Protein AF-A0A535CSB5-F1 (afdb_monomer)

Sequence (95 aa):
MAKTIDLELTRAEVEVLELEARLRVVPMNDTQLADALKTALLAKKERLAKLRTLHAASNRPKDPADAKKLTPPHAGRRAPLKRSVPQRSKAKSGK

pLDDT: mean 78.06, std 15.16, range [46.69, 94.69]

Solvent-accessible surface area (backbone atoms only — not comparable to full-atom values): 6149 Å² total; per-residue (Å²): 110,70,73,58,51,54,53,51,44,54,51,43,53,50,56,45,52,52,47,54,53,46,60,74,70,53,60,87,85,45,57,68,60,49,51,53,48,51,52,51,42,51,56,46,50,53,50,43,52,54,44,50,52,52,50,52,61,72,68,52,80,86,66,87,86,64,85,84,73,80,74,61,96,83,77,74,78,81,74,79,79,81,76,80,71,82,78,78,78,78,78,82,83,83,127

Secondary structure (DSSP, 8-state):
-HHHHHHHHHHHHHHHHHHHHHHHHS-TT-HHHHHHHHHHHHHHHHHHHHHHHHHHHHT--S-TT-TTS---TTSS-PPP--------PPP----

Mean predicted aligned error: 16.05 Å

Radius of gyration: 29.34 Å; Cα contacts (8 Å, |Δi|>4): 28; chains: 1; bounding box: 63×21×93 Å

Nearest PDB structures (foldseek):
  5n6x-assembly1_A  TM=9.540E-01  e=5.854E-01  Legionella pneumophila
  6zbh-assembly1_A  TM=5.087E-01  e=8.589E+00  Plasmodium falciparum
  8jiv-assembly1_Ch  TM=2.845E-01  e=7.581E+00  Triticum aestivum

Foldseek 3Di:
DLVVLVVVLVVLVVVLVVLVVCLVVDDPVCVVVNVVSVVVNVVSVVVSVVSVVVNCVVPDPDDPPPPPDPPPPPNDDDDPPPPPPPDDDDDDPDD

Structure (mmCIF, N/CA/C/O backbone):
data_AF-A0A535CSB5-F1
#
_entry.id   AF-A0A535CSB5-F1
#
loop_
_atom_site.group_PDB
_atom_site.id
_atom_site.type_symbol
_atom_site.label_atom_id
_atom_site.label_alt_id
_atom_site.label_comp_id
_atom_site.label_asym_id
_atom_site.label_entity_id
_atom_site.label_seq_id
_atom_site.pdbx_PDB_ins_code
_atom_site.Cartn_x
_atom_site.Cartn_y
_atom_site.Cartn_z
_atom_site.occupancy
_atom_site.B_iso_or_equiv
_atom_site.auth_seq_id
_atom_site.auth_comp_id
_atom_site.auth_asym_id
_atom_site.auth_atom_id
_atom_site.pdbx_PDB_model_num
ATOM 1 N N . MET A 1 1 ? 12.538 -12.862 -15.657 1.00 57.88 1 MET A N 1
ATOM 2 C CA . MET A 1 1 ? 12.907 -11.863 -14.635 1.00 57.88 1 MET A CA 1
ATOM 3 C C . MET A 1 1 ? 11.961 -10.665 -14.611 1.00 57.88 1 MET A C 1
ATOM 5 O O . MET A 1 1 ? 11.505 -10.337 -13.534 1.00 57.88 1 MET A O 1
ATOM 9 N N . ALA A 1 2 ? 11.574 -10.056 -15.741 1.00 61.12 2 ALA A N 1
ATOM 10 C CA . ALA A 1 2 ? 10.562 -8.981 -15.718 1.00 61.12 2 ALA A CA 1
ATOM 11 C C . ALA A 1 2 ? 9.204 -9.446 -15.138 1.00 61.12 2 ALA A C 1
ATOM 13 O O . ALA A 1 2 ? 8.756 -8.930 -14.126 1.00 61.12 2 ALA A O 1
ATOM 14 N N . LYS A 1 3 ? 8.646 -10.549 -15.664 1.00 70.88 3 LYS A N 1
ATOM 15 C CA . LYS A 1 3 ? 7.364 -11.122 -15.197 1.00 70.88 3 LYS A CA 1
ATOM 16 C C . LYS A 1 3 ? 7.317 -11.462 -13.700 1.00 70.88 3 LYS A C 1
ATOM 18 O O . LYS A 1 3 ? 6.252 -11.443 -13.100 1.00 70.88 3 LYS A O 1
ATOM 23 N N . THR A 1 4 ? 8.453 -11.832 -13.104 1.00 76.62 4 THR A N 1
ATOM 24 C CA . THR A 1 4 ? 8.526 -12.146 -11.667 1.00 76.62 4 THR A CA 1
ATOM 25 C C . THR A 1 4 ? 8.486 -10.873 -10.825 1.00 76.62 4 THR A C 1
ATOM 27 O O . THR A 1 4 ? 7.825 -10.859 -9.795 1.00 76.62 4 THR A O 1
ATOM 30 N N . ILE A 1 5 ? 9.103 -9.786 -11.303 1.00 77.31 5 ILE A N 1
ATOM 31 C CA . ILE A 1 5 ? 9.052 -8.469 -10.653 1.00 77.31 5 ILE A CA 1
ATOM 32 C C . ILE A 1 5 ? 7.623 -7.907 -10.698 1.00 77.31 5 ILE A C 1
ATOM 34 O O . ILE A 1 5 ? 7.161 -7.358 -9.702 1.00 77.31 5 ILE A O 1
ATOM 38 N N . ASP A 1 6 ? 6.892 -8.112 -11.796 1.00 82.69 6 ASP A N 1
ATOM 39 C CA . ASP A 1 6 ? 5.497 -7.659 -11.933 1.00 82.69 6 ASP A CA 1
ATOM 40 C C . ASP A 1 6 ? 4.563 -8.349 -10.920 1.00 82.69 6 ASP A C 1
ATOM 42 O O . ASP A 1 6 ? 3.728 -7.710 -10.274 1.00 82.69 6 ASP A O 1
ATOM 46 N N . LEU A 1 7 ? 4.725 -9.663 -10.730 1.00 89.19 7 LEU A N 1
ATOM 47 C CA . LEU A 1 7 ? 3.957 -10.430 -9.742 1.00 89.19 7 LEU A CA 1
ATOM 48 C C . LEU A 1 7 ? 4.296 -10.024 -8.302 1.00 89.19 7 LEU A C 1
ATOM 50 O O . LEU A 1 7 ? 3.415 -9.943 -7.449 1.00 89.19 7 LEU A O 1
ATOM 54 N N . GLU A 1 8 ? 5.565 -9.742 -8.016 1.00 88.00 8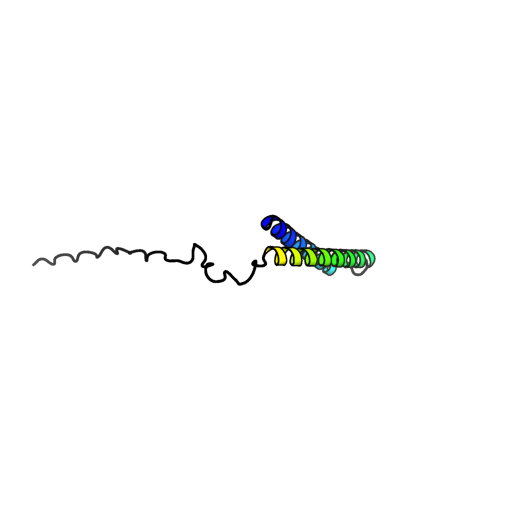 GLU A N 1
ATOM 55 C CA . GLU A 1 8 ? 5.981 -9.266 -6.695 1.00 88.00 8 GLU A CA 1
ATOM 56 C C . GLU A 1 8 ? 5.485 -7.846 -6.408 1.00 88.00 8 GLU A C 1
ATOM 58 O O . GLU A 1 8 ? 5.081 -7.556 -5.281 1.00 88.00 8 GLU A O 1
ATOM 63 N N . LEU A 1 9 ? 5.475 -6.976 -7.421 1.00 90.31 9 LEU A N 1
ATOM 64 C CA . LEU A 1 9 ? 4.964 -5.612 -7.322 1.00 90.31 9 LEU A CA 1
ATOM 65 C C . LEU A 1 9 ? 3.457 -5.616 -7.053 1.00 90.31 9 LEU A C 1
ATOM 67 O O . LEU A 1 9 ? 3.012 -4.983 -6.097 1.00 90.31 9 LEU A O 1
ATOM 71 N N . THR A 1 10 ? 2.690 -6.381 -7.832 1.00 90.44 10 THR A N 1
ATOM 72 C CA . THR A 1 10 ? 1.236 -6.514 -7.635 1.00 90.44 10 THR A CA 1
ATOM 73 C C . THR A 1 10 ? 0.900 -7.119 -6.271 1.00 90.44 10 THR A C 1
ATOM 75 O O . THR A 1 10 ? 0.031 -6.607 -5.568 1.00 90.44 10 THR A O 1
ATOM 78 N N . ARG A 1 11 ? 1.633 -8.151 -5.828 1.00 92.00 11 ARG A N 1
ATOM 79 C CA . ARG A 1 11 ? 1.470 -8.720 -4.481 1.00 92.00 11 ARG A CA 1
ATOM 80 C C . ARG A 1 11 ? 1.759 -7.696 -3.382 1.00 92.00 11 ARG A C 1
ATOM 82 O O . ARG A 1 11 ? 1.000 -7.607 -2.421 1.00 92.00 11 ARG A O 1
ATOM 89 N N . ALA A 1 12 ? 2.835 -6.921 -3.516 1.00 91.62 12 ALA A N 1
ATOM 90 C CA . ALA A 1 12 ? 3.187 -5.894 -2.539 1.00 91.62 12 ALA A CA 1
ATOM 91 C C . ALA A 1 12 ? 2.133 -4.775 -2.463 1.00 91.62 12 ALA A C 1
ATOM 93 O O . ALA A 1 12 ? 1.865 -4.267 -1.376 1.00 91.62 12 ALA A O 1
ATOM 94 N N . GLU A 1 13 ? 1.518 -4.404 -3.589 1.00 91.94 13 GLU A N 1
ATOM 95 C CA . GLU A 1 13 ? 0.419 -3.430 -3.635 1.00 91.94 13 GLU A CA 1
ATOM 96 C C . GLU A 1 13 ? -0.828 -3.929 -2.900 1.00 91.94 13 GLU A C 1
ATOM 98 O O . GLU A 1 13 ? -1.395 -3.191 -2.091 1.00 91.94 13 GLU A O 1
ATOM 103 N N . VAL A 1 14 ? -1.209 -5.193 -3.108 1.00 94.69 14 VAL A N 1
ATOM 104 C CA . VAL A 1 14 ? -2.334 -5.819 -2.394 1.00 94.69 14 VAL A CA 1
ATOM 105 C C . VAL A 1 14 ? -2.076 -5.863 -0.885 1.00 94.69 14 VAL A C 1
ATOM 107 O O . VAL A 1 14 ? -2.938 -5.453 -0.113 1.00 94.69 14 VAL A O 1
ATOM 110 N N . GLU A 1 15 ? -0.875 -6.261 -0.451 1.00 92.44 15 GLU A N 1
ATOM 111 C CA . GLU A 1 15 ? -0.519 -6.300 0.977 1.00 92.44 15 GLU A CA 1
ATOM 112 C C . GLU A 1 15 ? -0.634 -4.918 1.657 1.00 92.44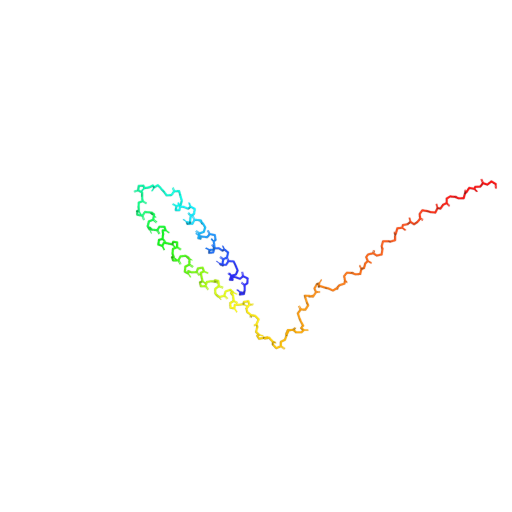 15 GLU A C 1
ATOM 114 O O . GLU A 1 15 ? -1.049 -4.828 2.813 1.00 92.44 15 GLU A O 1
ATOM 119 N N . VAL A 1 16 ? -0.296 -3.825 0.959 1.00 93.88 16 VAL A N 1
ATOM 120 C CA . VAL A 1 16 ? -0.460 -2.458 1.492 1.00 93.88 16 VAL A CA 1
ATOM 121 C C . VAL A 1 16 ? -1.936 -2.077 1.602 1.00 93.88 16 VAL A C 1
ATOM 123 O O . VAL A 1 16 ? -2.340 -1.534 2.631 1.00 93.88 16 VAL A O 1
ATOM 126 N N . LEU A 1 17 ? -2.746 -2.388 0.586 1.00 92.56 17 LEU A N 1
ATOM 127 C CA . LEU A 1 17 ? -4.187 -2.117 0.603 1.00 92.56 17 LEU A CA 1
ATOM 128 C C . LEU A 1 17 ? -4.900 -2.874 1.728 1.00 92.56 17 LEU A C 1
ATOM 130 O O . LEU A 1 17 ? -5.758 -2.309 2.405 1.00 92.56 17 LEU A O 1
ATOM 134 N N . GLU A 1 18 ? -4.525 -4.129 1.968 1.00 93.19 18 GLU A N 1
ATOM 135 C CA . GLU A 1 18 ? -5.067 -4.925 3.071 1.00 93.19 18 GLU A CA 1
ATOM 136 C C . GLU A 1 18 ? -4.728 -4.321 4.439 1.00 93.19 18 GLU A C 1
ATOM 138 O O . GLU A 1 18 ? -5.593 -4.255 5.314 1.00 93.19 18 GLU A O 1
ATOM 143 N N . LEU A 1 19 ? -3.491 -3.850 4.636 1.00 93.38 19 LEU A N 1
ATOM 144 C CA . LEU A 1 19 ? -3.089 -3.189 5.882 1.00 93.38 19 LEU A CA 1
ATOM 145 C C . LEU A 1 19 ? -3.814 -1.853 6.083 1.00 93.38 19 LEU A C 1
ATOM 147 O O . LEU A 1 19 ? -4.236 -1.553 7.199 1.00 93.38 19 LEU A O 1
ATOM 151 N N . GLU A 1 20 ? -4.014 -1.075 5.018 1.00 92.06 20 GLU A N 1
ATOM 152 C CA . GLU A 1 20 ? -4.801 0.163 5.064 1.00 92.06 20 GLU A CA 1
ATOM 153 C C . GLU A 1 20 ? -6.273 -0.106 5.392 1.00 92.06 20 GLU A C 1
ATOM 155 O O . GLU A 1 20 ? -6.864 0.599 6.213 1.00 92.06 20 GLU A O 1
ATOM 160 N N . ALA A 1 21 ? -6.862 -1.145 4.799 1.00 94.44 21 ALA A N 1
ATOM 161 C CA . ALA A 1 21 ? -8.226 -1.563 5.098 1.00 94.44 21 ALA A CA 1
ATOM 162 C C . ALA A 1 21 ? -8.365 -2.034 6.550 1.00 94.44 21 ALA A C 1
ATOM 164 O O . ALA A 1 21 ? -9.301 -1.620 7.232 1.00 94.44 21 ALA A O 1
ATOM 165 N N . ARG A 1 22 ? -7.408 -2.833 7.047 1.00 91.69 22 ARG A N 1
ATOM 166 C CA . ARG A 1 22 ? -7.362 -3.251 8.455 1.00 91.69 22 ARG A CA 1
ATOM 167 C C . ARG A 1 22 ? -7.311 -2.044 9.374 1.00 91.69 22 ARG A C 1
ATOM 169 O O . ARG A 1 22 ? -8.144 -1.967 10.263 1.00 91.69 22 ARG A O 1
ATOM 176 N N . LEU A 1 23 ? -6.432 -1.073 9.113 1.00 91.25 23 LEU A N 1
ATOM 177 C CA . LEU A 1 23 ? -6.301 0.135 9.935 1.00 91.25 23 LEU A CA 1
ATOM 178 C C . LEU A 1 23 ? -7.614 0.934 10.044 1.00 91.25 23 LEU A C 1
ATOM 180 O O . LEU A 1 23 ? -7.880 1.511 11.092 1.00 91.25 23 LEU A O 1
ATOM 184 N N . ARG A 1 24 ? -8.456 0.939 8.999 1.00 92.00 24 ARG A N 1
ATOM 185 C CA . ARG A 1 24 ? -9.772 1.611 9.022 1.00 92.00 24 ARG A CA 1
ATOM 186 C C . ARG A 1 24 ? -10.789 0.936 9.939 1.00 92.00 24 ARG A C 1
ATOM 188 O O . ARG A 1 24 ? -11.697 1.609 10.412 1.00 92.00 24 ARG A O 1
ATOM 195 N N . VAL A 1 25 ? -10.660 -0.371 10.153 1.00 93.12 25 VAL A N 1
ATOM 196 C CA . VAL A 1 25 ? -11.571 -1.161 10.996 1.00 93.12 25 VAL A CA 1
ATOM 197 C C . VAL A 1 25 ? -10.965 -1.515 12.356 1.00 93.12 25 VAL A C 1
ATOM 199 O O . VAL A 1 25 ? -11.595 -2.238 13.125 1.00 93.12 25 VAL A O 1
ATOM 202 N N . VAL A 1 26 ? -9.757 -1.026 12.670 1.00 90.19 26 VAL A N 1
ATOM 203 C CA . VAL A 1 26 ? -9.138 -1.240 13.985 1.00 90.19 26 VAL A CA 1
ATOM 204 C C . VAL A 1 26 ? -10.016 -0.598 15.065 1.00 90.19 26 VAL A C 1
ATOM 206 O O . VAL A 1 26 ? -10.350 0.586 14.956 1.00 90.19 26 VAL A O 1
ATOM 209 N N . PRO A 1 27 ? -10.377 -1.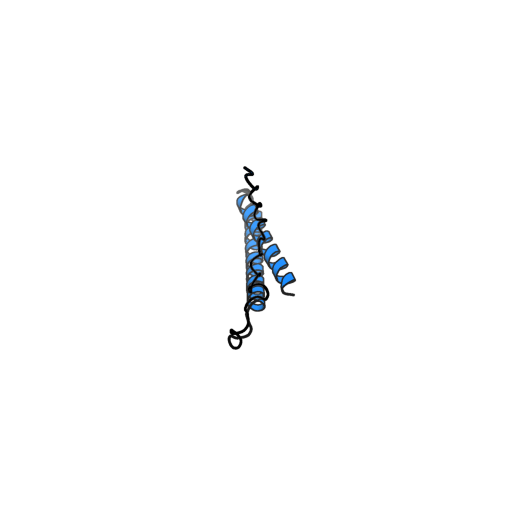344 16.124 1.00 90.19 27 PRO A N 1
ATOM 210 C CA . PRO A 1 27 ? -11.080 -0.783 17.268 1.00 90.19 27 PRO A CA 1
ATOM 211 C C . PRO A 1 27 ? -10.264 0.341 17.912 1.00 90.19 27 PRO A C 1
ATOM 213 O O . PRO A 1 27 ? -9.074 0.181 18.167 1.00 90.19 27 PRO A O 1
ATOM 216 N N . MET A 1 28 ? -10.914 1.455 18.254 1.00 86.81 28 MET A N 1
ATOM 217 C CA . MET A 1 28 ? -10.250 2.638 18.833 1.00 86.81 28 MET A CA 1
ATOM 218 C C . MET A 1 28 ? -9.497 2.357 20.145 1.00 86.81 28 MET A C 1
ATOM 220 O O . MET A 1 28 ? -8.588 3.102 20.500 1.00 86.81 28 MET A O 1
ATOM 224 N N . ASN A 1 29 ? -9.863 1.285 20.849 1.00 90.00 29 ASN A N 1
ATOM 225 C CA . ASN A 1 29 ? -9.255 0.901 22.121 1.00 90.00 29 ASN A CA 1
ATOM 226 C C . ASN A 1 29 ? -7.893 0.210 21.958 1.00 90.00 29 ASN A C 1
ATOM 228 O O . ASN A 1 29 ? -7.128 0.168 22.917 1.00 90.00 29 ASN A O 1
ATOM 232 N N . ASP A 1 30 ? -7.587 -0.338 20.780 1.00 90.06 30 ASP A N 1
ATOM 233 C CA . ASP A 1 30 ? -6.362 -1.107 20.556 1.00 90.06 30 ASP A CA 1
ATOM 234 C C . ASP A 1 30 ? -5.302 -0.260 19.840 1.00 90.06 30 ASP A C 1
ATOM 236 O O . ASP A 1 30 ? -5.052 -0.361 18.633 1.00 90.06 30 ASP A O 1
ATOM 240 N N . THR A 1 31 ? -4.693 0.640 20.610 1.00 89.12 31 THR A N 1
ATOM 241 C CA . THR A 1 31 ? -3.650 1.553 20.125 1.00 89.12 31 THR A CA 1
ATOM 242 C C . THR A 1 31 ? -2.367 0.816 19.747 1.00 89.12 31 THR A C 1
ATOM 244 O O . THR A 1 31 ? -1.715 1.191 18.774 1.00 89.12 31 THR A O 1
ATOM 247 N N . GLN A 1 32 ? -2.040 -0.278 20.443 1.00 92.25 32 GLN A N 1
ATOM 248 C CA . GLN A 1 32 ? -0.873 -1.110 20.145 1.00 92.25 32 GLN A CA 1
ATOM 249 C C . GLN A 1 32 ? -1.015 -1.794 18.786 1.00 92.25 32 GLN A C 1
ATOM 251 O O . GLN A 1 32 ? -0.078 -1.767 17.985 1.00 92.25 32 GLN A O 1
ATOM 256 N N . LEU A 1 33 ? -2.195 -2.349 18.488 1.00 91.69 33 LEU A N 1
ATOM 257 C CA . LEU A 1 33 ? -2.481 -2.916 17.174 1.00 91.69 33 LEU A CA 1
ATOM 258 C C . LEU A 1 33 ? -2.458 -1.840 16.084 1.00 91.69 33 LEU A C 1
ATOM 260 O O . LEU A 1 33 ? -1.887 -2.066 15.016 1.00 91.69 33 LEU A O 1
ATOM 264 N N . ALA A 1 34 ? -3.030 -0.660 16.344 1.00 91.06 34 ALA A N 1
ATOM 265 C CA . ALA A 1 34 ? -2.994 0.449 15.394 1.00 91.06 34 ALA A CA 1
ATOM 266 C C . ALA A 1 34 ? -1.552 0.874 15.063 1.00 91.06 34 ALA A C 1
ATOM 268 O O . ALA A 1 34 ? -1.221 1.073 13.893 1.00 91.06 34 ALA A O 1
ATOM 269 N N . ASP A 1 35 ? -0.680 0.982 16.063 1.00 93.06 35 ASP A N 1
ATOM 270 C CA . ASP A 1 35 ? 0.710 1.400 15.872 1.00 93.06 35 ASP A CA 1
ATOM 271 C C . ASP A 1 35 ? 1.571 0.296 15.239 1.00 93.06 35 ASP A C 1
ATOM 273 O O . ASP A 1 35 ? 2.380 0.575 14.348 1.00 93.06 35 ASP A O 1
ATOM 277 N N . ALA A 1 36 ? 1.329 -0.973 15.580 1.00 93.00 36 ALA A N 1
ATOM 278 C CA . ALA A 1 36 ? 1.919 -2.118 14.887 1.00 93.00 36 ALA A CA 1
ATOM 279 C C . ALA A 1 36 ? 1.516 -2.162 13.399 1.00 93.00 36 ALA A C 1
ATOM 281 O O . ALA A 1 36 ? 2.345 -2.411 12.523 1.00 93.00 36 ALA A O 1
ATOM 282 N N . LEU A 1 37 ? 0.254 -1.863 13.076 1.00 92.69 37 LEU A N 1
ATOM 283 C CA . LEU A 1 37 ? -0.218 -1.817 11.691 1.00 92.69 37 LEU A CA 1
ATOM 284 C C . LEU A 1 37 ? 0.350 -0.619 10.924 1.00 92.69 37 LEU A C 1
ATOM 286 O O . LEU A 1 37 ? 0.734 -0.778 9.766 1.00 92.69 37 LEU A O 1
ATOM 290 N N . LYS A 1 38 ? 0.469 0.559 11.550 1.00 93.06 38 LYS A N 1
ATOM 291 C CA . LYS A 1 38 ? 1.116 1.735 10.938 1.00 93.06 38 LYS A CA 1
ATOM 292 C C . LYS A 1 38 ? 2.595 1.481 10.646 1.00 93.06 38 LYS A C 1
ATOM 294 O O . LYS A 1 38 ? 3.056 1.786 9.548 1.00 93.06 38 LYS A O 1
ATOM 299 N N . THR A 1 39 ? 3.335 0.906 11.595 1.00 94.12 39 THR A N 1
ATOM 300 C CA . THR A 1 39 ? 4.760 0.571 11.409 1.00 94.12 39 THR A CA 1
ATOM 301 C C . THR A 1 39 ? 4.951 -0.482 10.319 1.00 94.12 39 THR A C 1
ATOM 303 O O . THR A 1 39 ? 5.780 -0.298 9.425 1.00 94.12 39 THR A O 1
ATOM 306 N N . ALA A 1 40 ? 4.125 -1.533 10.308 1.00 92.19 40 ALA A N 1
ATOM 307 C CA . ALA A 1 40 ? 4.124 -2.526 9.238 1.00 92.19 40 ALA A CA 1
ATOM 308 C C . ALA A 1 40 ? 3.798 -1.902 7.869 1.00 92.19 40 ALA A C 1
ATOM 310 O O . ALA A 1 40 ? 4.460 -2.202 6.874 1.00 92.19 40 ALA A O 1
ATOM 311 N N . LEU A 1 41 ? 2.815 -1.000 7.810 1.00 93.19 41 LEU A N 1
ATOM 312 C CA . LEU A 1 41 ? 2.423 -0.289 6.594 1.00 93.19 41 LEU A CA 1
ATOM 313 C C . LEU A 1 41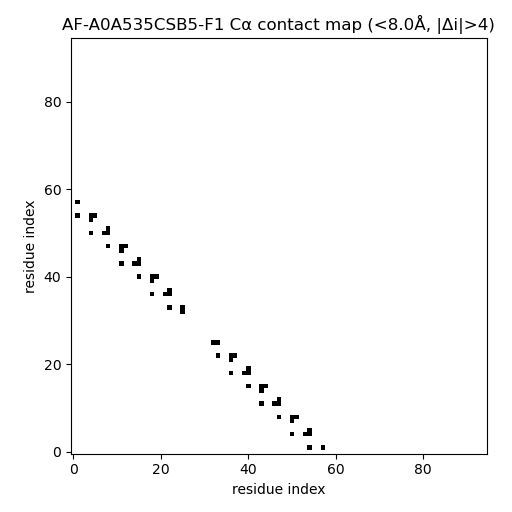 ? 3.572 0.570 6.049 1.00 93.19 41 LEU A C 1
ATOM 315 O O . LEU A 1 41 ? 3.832 0.529 4.846 1.00 93.19 41 LEU A O 1
ATOM 319 N N . LEU A 1 42 ? 4.297 1.295 6.907 1.00 94.19 42 LEU A N 1
ATOM 320 C CA . LEU A 1 42 ? 5.476 2.073 6.505 1.00 94.19 42 LEU A CA 1
ATOM 321 C C . LEU A 1 42 ? 6.558 1.178 5.886 1.00 94.19 42 LEU A C 1
ATOM 323 O O . LEU A 1 42 ? 6.981 1.421 4.755 1.00 94.19 42 LEU A O 1
ATOM 327 N N . ALA A 1 43 ? 6.921 0.082 6.557 1.00 93.00 43 ALA A N 1
ATOM 328 C CA . ALA A 1 43 ? 7.914 -0.866 6.048 1.00 93.00 43 ALA A CA 1
ATOM 329 C C . ALA A 1 43 ? 7.503 -1.483 4.693 1.00 93.00 43 ALA A C 1
ATOM 331 O O . ALA A 1 43 ? 8.327 -1.663 3.790 1.00 93.00 43 ALA A O 1
ATOM 332 N N . LYS A 1 44 ? 6.210 -1.784 4.511 1.00 92.38 44 LYS A N 1
ATOM 333 C CA . LYS A 1 44 ? 5.680 -2.313 3.244 1.00 92.38 44 LYS A CA 1
ATOM 334 C C . LYS A 1 44 ? 5.684 -1.262 2.133 1.00 92.38 44 LYS A C 1
ATOM 336 O O . LYS A 1 44 ? 6.049 -1.599 1.007 1.00 92.38 44 LYS A O 1
ATOM 341 N N . LYS A 1 45 ? 5.369 0.004 2.435 1.00 92.50 45 LYS A N 1
ATOM 342 C CA . LYS A 1 45 ? 5.463 1.117 1.473 1.00 92.50 45 LYS A CA 1
ATOM 343 C C . LYS A 1 45 ? 6.898 1.355 1.008 1.00 92.50 45 LYS A C 1
ATOM 345 O O . LYS A 1 45 ? 7.115 1.536 -0.188 1.00 92.50 45 LYS A O 1
ATOM 350 N N . GLU A 1 46 ? 7.880 1.270 1.903 1.00 92.75 46 GLU A N 1
ATOM 351 C CA . GLU A 1 46 ? 9.298 1.354 1.529 1.00 92.75 46 GLU A CA 1
ATOM 352 C C . GLU A 1 46 ? 9.718 0.218 0.592 1.00 92.75 46 GLU A C 1
ATOM 354 O O . GLU A 1 46 ? 10.390 0.448 -0.418 1.00 92.75 46 GLU A O 1
ATOM 359 N N . ARG A 1 47 ? 9.306 -1.022 0.889 1.00 90.94 47 ARG A N 1
ATOM 360 C CA . ARG A 1 47 ? 9.579 -2.172 0.015 1.00 90.94 47 ARG A CA 1
ATOM 361 C C . ARG A 1 47 ? 8.935 -1.996 -1.360 1.00 90.94 47 ARG A C 1
ATOM 363 O O . ARG A 1 47 ? 9.579 -2.250 -2.374 1.00 90.94 47 ARG A O 1
ATOM 370 N N . LEU A 1 48 ? 7.687 -1.547 -1.399 1.00 92.19 48 LEU A N 1
ATOM 371 C CA . LEU A 1 48 ? 6.945 -1.304 -2.631 1.00 92.19 48 LEU A CA 1
ATOM 372 C C . LEU A 1 48 ? 7.582 -0.180 -3.461 1.00 92.19 48 LEU A C 1
ATOM 374 O O . LEU A 1 48 ? 7.705 -0.320 -4.676 1.00 92.19 48 LEU A O 1
ATOM 378 N N . ALA A 1 49 ? 8.076 0.887 -2.828 1.00 91.38 49 ALA A N 1
ATOM 379 C CA . ALA A 1 49 ? 8.840 1.928 -3.513 1.00 91.38 49 ALA A CA 1
ATOM 380 C C . ALA A 1 49 ? 10.108 1.360 -4.177 1.00 91.38 49 ALA A C 1
ATOM 382 O O . ALA A 1 49 ? 10.358 1.641 -5.348 1.00 91.38 49 ALA A O 1
ATOM 383 N N . LYS A 1 50 ? 10.858 0.494 -3.478 1.00 89.81 50 LYS A N 1
ATOM 384 C CA . LYS A 1 50 ? 12.032 -0.204 -4.041 1.00 89.81 50 LYS A CA 1
ATOM 385 C C . LYS A 1 50 ? 11.656 -1.122 -5.212 1.00 89.81 50 LYS A C 1
ATOM 387 O O . LYS A 1 50 ? 12.357 -1.160 -6.215 1.00 89.81 50 LYS A O 1
ATOM 392 N N . LEU A 1 51 ? 10.537 -1.842 -5.126 1.00 88.56 51 LEU A N 1
ATOM 393 C CA . LEU A 1 51 ? 10.059 -2.674 -6.238 1.00 88.56 51 LEU A CA 1
ATOM 394 C C . LEU A 1 51 ? 9.642 -1.827 -7.446 1.00 88.56 51 LEU A C 1
ATOM 396 O O . LEU A 1 51 ? 9.959 -2.185 -8.577 1.00 88.56 51 LEU A O 1
ATOM 400 N N . ARG A 1 52 ? 9.004 -0.671 -7.225 1.00 89.38 52 ARG A N 1
ATOM 401 C CA . ARG A 1 52 ? 8.648 0.271 -8.297 1.00 89.38 52 ARG A CA 1
ATOM 402 C C . ARG A 1 52 ? 9.873 0.833 -9.006 1.00 89.38 52 ARG A C 1
ATOM 404 O O . ARG A 1 52 ? 9.860 0.920 -10.232 1.00 89.38 52 ARG A O 1
ATOM 411 N N . THR A 1 53 ? 10.932 1.183 -8.275 1.00 88.56 53 THR A N 1
ATOM 412 C CA . THR A 1 53 ? 12.172 1.665 -8.900 1.00 88.56 53 THR A CA 1
ATOM 413 C C . THR A 1 53 ? 12.862 0.563 -9.700 1.00 88.56 53 THR A C 1
ATOM 415 O O . THR A 1 53 ? 13.291 0.822 -10.822 1.00 88.56 53 THR A O 1
ATOM 418 N N . LEU A 1 54 ? 12.902 -0.672 -9.190 1.00 86.19 54 LEU A N 1
ATOM 419 C CA . LEU A 1 54 ? 13.445 -1.827 -9.917 1.00 86.19 54 LEU A CA 1
ATOM 420 C C . LEU A 1 54 ? 12.632 -2.166 -11.172 1.00 86.19 54 LEU A C 1
ATOM 422 O O . LEU A 1 54 ? 13.208 -2.436 -12.227 1.00 86.19 54 LEU A O 1
ATOM 426 N N . HIS A 1 55 ? 11.304 -2.113 -11.085 1.00 85.31 55 HIS A N 1
ATOM 427 C CA . HIS A 1 55 ? 10.410 -2.313 -12.222 1.00 85.31 55 HIS A CA 1
ATOM 428 C C . HIS A 1 55 ? 10.593 -1.214 -13.282 1.00 85.31 55 HIS A C 1
ATOM 430 O O . HIS A 1 55 ? 10.739 -1.506 -14.467 1.00 85.31 55 HI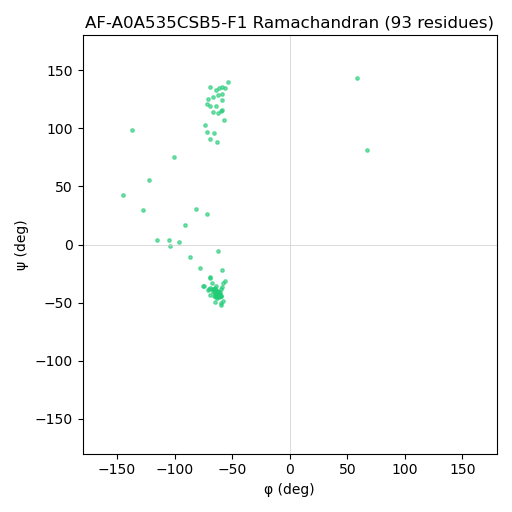S A O 1
ATOM 436 N N . ALA A 1 56 ? 10.676 0.054 -12.867 1.00 83.06 56 ALA A N 1
ATOM 437 C CA . ALA A 1 56 ? 10.938 1.172 -13.771 1.00 83.06 56 ALA A CA 1
ATOM 438 C C . ALA A 1 56 ? 12.326 1.078 -14.430 1.00 83.06 56 ALA A C 1
ATOM 440 O O . ALA A 1 56 ? 12.453 1.322 -15.627 1.00 83.06 56 ALA A O 1
ATOM 441 N N . ALA A 1 57 ? 13.357 0.678 -13.678 1.00 80.94 57 ALA A N 1
ATOM 442 C CA . ALA A 1 57 ? 14.699 0.448 -14.209 1.00 80.94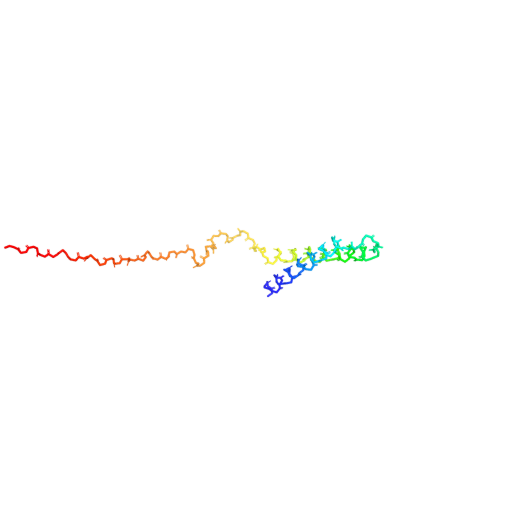 57 ALA A CA 1
ATOM 443 C C . ALA A 1 57 ? 14.736 -0.725 -15.202 1.00 80.94 57 ALA A C 1
ATOM 445 O O . ALA A 1 57 ? 15.421 -0.641 -16.217 1.00 80.94 57 ALA A O 1
ATOM 446 N N . SER A 1 58 ? 13.959 -1.782 -14.946 1.00 74.81 58 SER A N 1
ATOM 447 C CA . SER A 1 58 ? 13.835 -2.940 -15.844 1.00 74.81 58 SER A CA 1
ATOM 448 C C . SER A 1 58 ? 13.100 -2.610 -17.147 1.00 74.81 58 SER A C 1
A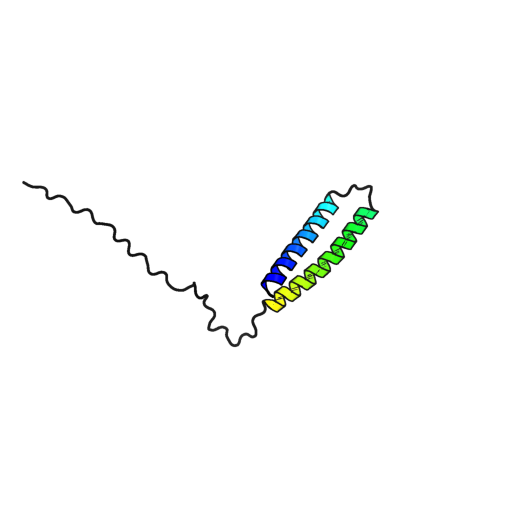TOM 450 O O . SER A 1 58 ? 13.380 -3.222 -18.174 1.00 74.81 58 SER A O 1
ATOM 452 N N . ASN A 1 59 ? 12.193 -1.629 -17.120 1.00 66.94 59 ASN A N 1
ATOM 453 C CA . ASN A 1 59 ? 11.420 -1.180 -18.281 1.00 66.94 59 ASN A CA 1
ATOM 454 C C . ASN A 1 59 ? 12.023 0.044 -18.990 1.00 66.94 59 ASN A C 1
ATOM 456 O O . ASN A 1 59 ? 11.436 0.545 -19.951 1.00 66.94 59 ASN A O 1
ATOM 460 N N . ARG A 1 60 ? 13.180 0.549 -18.539 1.00 62.06 60 ARG A N 1
ATOM 461 C CA . ARG A 1 60 ? 13.835 1.690 -19.182 1.00 62.06 60 ARG A CA 1
ATOM 462 C C . ARG A 1 60 ? 14.417 1.246 -20.534 1.00 62.06 60 ARG A C 1
ATOM 464 O O . ARG A 1 60 ? 15.266 0.353 -20.554 1.00 62.06 60 ARG A O 1
ATOM 471 N N . PRO A 1 61 ? 14.016 1.859 -21.664 1.00 57.62 61 PRO A N 1
ATOM 472 C CA . PRO A 1 61 ? 14.655 1.591 -22.944 1.00 57.62 61 PRO A CA 1
ATOM 473 C C . PRO A 1 61 ? 16.118 2.046 -22.886 1.00 57.62 61 PRO A C 1
ATOM 475 O O . PRO A 1 61 ? 16.428 3.139 -22.404 1.00 57.62 61 PRO A O 1
ATOM 478 N N . LYS A 1 62 ? 17.019 1.180 -23.348 1.00 55.38 62 LYS A N 1
ATOM 479 C CA . LYS A 1 62 ? 18.456 1.437 -23.463 1.00 55.38 62 LYS A CA 1
ATOM 480 C C . LYS A 1 62 ? 18.674 2.426 -24.619 1.00 55.38 62 LYS A C 1
ATOM 482 O O . LYS A 1 62 ? 18.665 2.011 -25.766 1.00 55.38 62 LYS A O 1
ATOM 487 N N . ASP A 1 63 ? 18.793 3.708 -24.277 1.00 49.75 63 ASP A N 1
ATOM 488 C CA . ASP A 1 63 ? 19.154 4.867 -25.112 1.00 49.75 63 ASP A CA 1
ATOM 489 C C . ASP A 1 63 ? 18.285 5.216 -26.352 1.00 49.75 63 ASP A C 1
ATOM 491 O O . ASP A 1 63 ? 17.811 4.353 -27.090 1.00 49.75 63 ASP A O 1
ATOM 495 N N . PRO A 1 64 ? 18.093 6.520 -26.652 1.00 49.56 64 PRO A N 1
ATOM 496 C CA . PRO A 1 64 ? 17.291 7.010 -27.778 1.00 49.56 64 PRO A CA 1
ATOM 497 C C . PRO A 1 64 ? 18.033 6.997 -29.132 1.00 49.56 64 PRO A C 1
ATOM 499 O O . PRO A 1 64 ? 17.746 7.824 -29.994 1.00 49.56 64 PRO A O 1
ATOM 502 N N . ALA A 1 65 ? 18.974 6.075 -29.355 1.00 49.44 65 ALA A N 1
ATOM 503 C CA . ALA A 1 65 ? 19.646 5.950 -30.655 1.00 49.44 65 ALA A CA 1
ATOM 504 C C . ALA A 1 65 ? 18.892 5.045 -31.653 1.00 49.44 65 ALA A C 1
ATOM 506 O O . ALA A 1 65 ? 19.198 5.072 -32.841 1.00 49.44 65 ALA A O 1
ATOM 507 N N . ASP A 1 66 ? 17.869 4.304 -31.206 1.00 49.72 66 ASP A N 1
ATOM 508 C CA . ASP A 1 66 ? 17.138 3.336 -32.044 1.00 49.72 66 ASP A CA 1
ATOM 509 C C . ASP A 1 66 ? 15.608 3.537 -32.044 1.00 49.72 66 ASP A C 1
ATOM 511 O O . ASP A 1 66 ? 14.808 2.629 -32.270 1.00 49.72 66 ASP A O 1
ATOM 515 N N . ALA A 1 67 ? 15.161 4.782 -31.854 1.00 52.25 67 ALA A N 1
ATOM 516 C CA . ALA A 1 67 ? 13.749 5.173 -31.931 1.00 52.25 67 ALA A CA 1
ATOM 517 C C . ALA A 1 67 ? 13.170 5.173 -33.370 1.00 52.25 67 ALA A C 1
ATOM 519 O O . ALA A 1 67 ? 12.221 5.900 -33.660 1.00 52.25 67 ALA A O 1
ATOM 520 N N . LYS A 1 68 ? 13.724 4.376 -34.298 1.00 53.62 68 LYS A N 1
ATOM 521 C CA . LYS A 1 68 ? 13.224 4.250 -35.682 1.00 53.62 68 LYS A CA 1
ATOM 522 C C . LYS A 1 68 ? 12.685 2.865 -36.056 1.00 53.62 68 LYS A C 1
ATOM 524 O O . LYS A 1 68 ? 12.293 2.687 -37.208 1.00 53.62 68 LYS A O 1
ATOM 529 N N . LYS A 1 69 ? 12.606 1.890 -35.139 1.00 55.84 69 LYS A N 1
ATOM 530 C CA . LYS A 1 69 ? 12.106 0.535 -35.473 1.00 55.84 69 LYS A CA 1
ATOM 531 C C . LYS A 1 69 ? 11.295 -0.165 -34.373 1.00 55.84 69 LYS A C 1
ATOM 533 O O . LYS A 1 69 ? 11.433 -1.365 -34.180 1.00 55.84 69 LYS A O 1
ATOM 538 N N . LEU A 1 70 ? 10.388 0.531 -33.689 1.00 57.75 70 LEU A N 1
ATOM 539 C CA . LEU A 1 70 ? 9.411 -0.130 -32.806 1.00 57.75 70 LEU A CA 1
ATOM 540 C C . LEU A 1 70 ? 7.970 0.196 -33.207 1.00 57.75 70 LEU A C 1
ATOM 542 O O . LEU A 1 70 ? 7.161 0.655 -32.409 1.00 57.75 70 LEU A O 1
ATOM 546 N N . THR A 1 71 ? 7.620 -0.081 -34.462 1.00 61.19 71 THR A N 1
ATOM 547 C CA . THR A 1 71 ? 6.230 -0.436 -34.768 1.00 61.19 71 THR A CA 1
ATOM 548 C C . THR A 1 71 ? 5.969 -1.830 -34.189 1.00 61.19 71 THR A C 1
ATOM 550 O O . THR A 1 71 ? 6.718 -2.750 -34.528 1.00 61.19 71 THR A O 1
ATOM 553 N N . PRO A 1 72 ? 4.942 -2.033 -33.344 1.00 63.75 72 PRO A N 1
ATOM 554 C CA . PRO A 1 72 ? 4.578 -3.363 -32.869 1.00 63.75 72 PRO A CA 1
ATOM 555 C C . PRO A 1 72 ? 4.359 -4.307 -34.062 1.00 63.75 72 PRO A C 1
ATOM 557 O O . PRO A 1 72 ? 3.718 -3.894 -35.033 1.00 63.75 72 PRO A O 1
ATOM 560 N N . PRO A 1 73 ? 4.794 -5.580 -34.006 1.00 59.59 73 PRO A N 1
ATOM 561 C CA . PRO A 1 73 ? 4.622 -6.535 -35.110 1.00 59.59 73 PRO A CA 1
ATOM 562 C C . PRO A 1 73 ? 3.148 -6.823 -35.456 1.00 59.59 73 PRO A C 1
ATOM 564 O O . PRO A 1 73 ? 2.862 -7.510 -36.430 1.00 59.59 73 PRO A O 1
ATOM 567 N N . HIS A 1 74 ? 2.200 -6.297 -34.676 1.00 57.50 74 HIS A N 1
ATOM 568 C CA . HIS A 1 74 ? 0.760 -6.422 -34.896 1.00 57.50 74 HIS A CA 1
ATOM 569 C C . HIS A 1 74 ? 0.081 -5.163 -35.462 1.00 57.50 74 HIS A C 1
ATOM 571 O O . HIS A 1 74 ? -1.123 -5.180 -35.706 1.00 57.50 74 HIS A O 1
ATOM 577 N N . ALA A 1 75 ? 0.816 -4.072 -35.691 1.00 61.97 75 ALA A N 1
ATOM 578 C CA . ALA A 1 75 ? 0.239 -2.779 -36.073 1.00 61.97 75 ALA A CA 1
ATOM 579 C C . ALA A 1 75 ? 0.119 -2.549 -37.598 1.00 61.97 75 ALA A C 1
ATOM 581 O O . ALA A 1 75 ? -0.057 -1.415 -38.035 1.00 61.97 75 ALA A O 1
ATOM 582 N N . GLY A 1 76 ? 0.208 -3.591 -38.434 1.00 59.59 76 GLY A N 1
ATOM 583 C CA . GLY A 1 76 ? 0.281 -3.426 -39.889 1.00 59.59 76 GLY A CA 1
ATOM 584 C C . GLY A 1 76 ? -0.582 -4.394 -40.692 1.00 59.59 76 GLY A C 1
ATOM 585 O O . GLY A 1 76 ? -0.138 -5.484 -41.019 1.00 59.59 76 GLY A O 1
ATOM 586 N N . ARG A 1 77 ? -1.762 -3.914 -41.111 1.00 63.75 77 ARG A N 1
ATOM 587 C CA . ARG A 1 77 ? -2.576 -4.391 -42.251 1.00 63.75 77 ARG A CA 1
ATOM 588 C C . ARG A 1 77 ? -3.200 -5.791 -42.129 1.00 63.75 77 ARG A C 1
ATOM 590 O O . ARG A 1 77 ? -2.800 -6.732 -42.806 1.00 63.75 77 ARG A O 1
ATOM 597 N N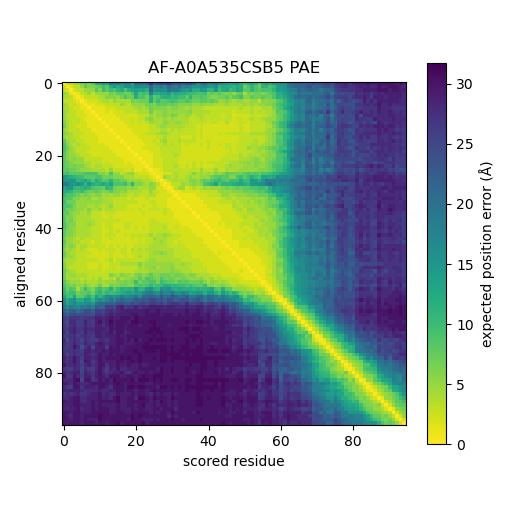 . ARG A 1 78 ? -4.335 -5.886 -41.426 1.00 64.06 78 ARG A N 1
ATOM 598 C CA . ARG A 1 78 ? -5.366 -6.853 -41.846 1.00 64.06 78 ARG A CA 1
ATOM 599 C C . ARG A 1 78 ? -5.862 -6.431 -43.230 1.00 64.06 78 ARG A C 1
ATOM 601 O O . ARG A 1 78 ? -6.363 -5.318 -43.381 1.00 64.06 78 ARG A O 1
ATOM 608 N N . ALA A 1 79 ? -5.698 -7.288 -44.237 1.00 67.56 79 ALA A N 1
ATOM 609 C CA . ALA A 1 79 ? -6.331 -7.076 -45.533 1.00 67.56 79 ALA A CA 1
ATOM 610 C C . ALA A 1 79 ? -7.853 -6.939 -45.320 1.00 67.56 79 ALA A C 1
ATOM 612 O O . ALA A 1 79 ? -8.416 -7.719 -44.543 1.00 67.56 79 ALA A O 1
ATOM 613 N N . PRO A 1 80 ? -8.530 -5.956 -45.945 1.00 69.19 80 PRO A N 1
ATOM 614 C CA . PRO A 1 80 ? -9.972 -5.823 -45.803 1.00 69.19 80 PRO A CA 1
ATOM 615 C C . PRO A 1 80 ? -10.624 -7.117 -46.284 1.00 69.19 80 PRO A C 1
ATOM 617 O O . PRO A 1 80 ? -10.378 -7.560 -47.408 1.00 69.19 80 PRO A O 1
ATOM 620 N N . LEU A 1 81 ? -11.427 -7.732 -45.412 1.00 68.69 81 LEU A N 1
ATOM 621 C CA . LEU A 1 81 ? -12.173 -8.944 -45.726 1.00 68.69 81 LEU A CA 1
ATOM 622 C C . LEU A 1 81 ? -13.039 -8.632 -46.953 1.00 68.69 81 LEU A C 1
ATOM 624 O O . LEU A 1 81 ? -13.997 -7.861 -46.857 1.00 68.69 81 LEU A O 1
ATOM 628 N N . LYS A 1 82 ? -12.670 -9.175 -48.119 1.00 69.69 82 LYS A N 1
ATOM 629 C CA . LYS A 1 82 ? -13.478 -9.108 -49.339 1.00 69.69 82 LYS A CA 1
ATOM 630 C C . LYS A 1 82 ? -14.766 -9.870 -49.037 1.00 69.69 82 LYS A C 1
ATOM 632 O O . LYS A 1 82 ? -14.841 -11.077 -49.219 1.00 69.69 82 LYS A O 1
ATOM 637 N N . ARG A 1 83 ? -15.768 -9.176 -48.499 1.00 71.44 83 ARG A N 1
ATOM 638 C CA . ARG A 1 83 ? -17.124 -9.700 -48.381 1.00 71.44 83 ARG A CA 1
ATOM 639 C C . ARG A 1 83 ? -17.644 -9.854 -49.807 1.00 71.44 83 ARG A C 1
ATOM 641 O O . ARG A 1 83 ? -18.106 -8.880 -50.395 1.00 71.44 83 ARG A O 1
ATOM 648 N N . SER A 1 84 ? -17.538 -11.049 -50.381 1.00 66.56 84 SER A N 1
ATOM 649 C CA . SER A 1 84 ? -18.364 -11.415 -51.525 1.00 66.56 84 SER A CA 1
ATOM 650 C C . SER A 1 84 ? -19.791 -11.550 -51.005 1.00 66.56 84 SER A C 1
ATOM 652 O O . SER A 1 84 ? -20.207 -12.589 -50.505 1.00 66.56 84 SER A O 1
ATOM 654 N N . VAL A 1 85 ? -20.542 -10.453 -51.043 1.00 67.88 85 VAL A N 1
ATOM 655 C CA . VAL A 1 85 ? -21.994 -10.527 -50.900 1.00 67.88 85 VAL A CA 1
ATOM 656 C C . VAL A 1 85 ? -22.502 -11.197 -52.177 1.00 67.88 85 VAL A C 1
ATOM 658 O O . VAL A 1 85 ? -22.262 -10.648 -53.256 1.00 67.88 85 VAL A O 1
ATOM 661 N N . PRO A 1 86 ? -23.164 -12.365 -52.113 1.00 68.31 86 PRO A N 1
ATOM 662 C CA . PRO A 1 86 ? -23.769 -12.952 -53.296 1.00 68.31 86 PRO A CA 1
ATOM 663 C C . PRO A 1 86 ? -24.838 -11.982 -53.805 1.00 68.31 86 PRO A C 1
ATOM 665 O O . PRO A 1 86 ? -25.837 -11.733 -53.128 1.00 68.31 86 PRO A O 1
ATOM 668 N N . GLN A 1 87 ? -24.624 -11.389 -54.981 1.00 69.38 87 GLN A N 1
ATOM 669 C CA . GLN A 1 87 ? -25.691 -10.659 -55.650 1.00 69.38 87 GLN A CA 1
ATOM 670 C C . GLN A 1 87 ? -26.760 -11.670 -56.058 1.00 69.38 87 GLN A C 1
ATOM 672 O O . GLN A 1 87 ? -26.526 -12.551 -56.883 1.00 69.38 87 GLN A O 1
ATOM 677 N N . ARG A 1 88 ? -27.939 -11.550 -55.446 1.00 70.69 88 ARG A N 1
ATOM 678 C CA . ARG A 1 88 ? -29.126 -12.316 -55.818 1.00 70.69 88 ARG A CA 1
ATOM 679 C C . ARG A 1 88 ? -29.444 -12.021 -57.286 1.00 70.69 88 ARG A C 1
ATOM 681 O O . ARG A 1 88 ? -29.754 -10.879 -57.625 1.00 70.69 88 ARG A O 1
ATOM 688 N N . SER A 1 89 ? -29.357 -13.030 -58.150 1.00 69.50 89 SER A N 1
ATOM 689 C CA . SER A 1 89 ? -29.740 -12.900 -59.554 1.00 69.50 89 SER A CA 1
ATOM 690 C C . SER A 1 89 ? -31.214 -12.490 -59.648 1.00 69.50 89 SER A C 1
ATOM 692 O O . SER A 1 89 ? -32.089 -13.053 -58.985 1.00 69.50 89 SER A O 1
ATOM 694 N N . LYS A 1 90 ? -31.492 -11.444 -60.432 1.00 67.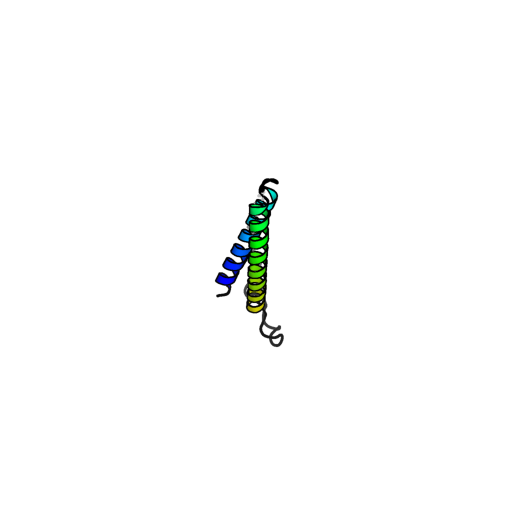94 90 LYS A N 1
ATOM 695 C CA . LYS A 1 90 ? -32.857 -10.998 -60.729 1.00 67.94 90 LYS A CA 1
ATOM 696 C C . LYS A 1 90 ? -33.536 -12.089 -61.563 1.00 67.94 90 LYS A C 1
ATOM 698 O O . LYS A 1 90 ? -32.989 -12.519 -62.576 1.00 67.94 90 LYS A O 1
ATOM 703 N N . ALA A 1 91 ? -34.708 -12.544 -61.126 1.00 68.38 91 ALA A N 1
ATOM 704 C CA . ALA A 1 91 ? -35.520 -13.485 -61.888 1.00 68.38 91 ALA A CA 1
ATOM 705 C C . ALA A 1 91 ? -35.933 -12.855 -63.229 1.00 68.38 91 ALA A C 1
ATOM 707 O O . ALA A 1 91 ? -36.355 -11.698 -63.265 1.00 68.38 91 ALA A O 1
ATOM 708 N N . LYS A 1 92 ? -35.813 -13.619 -64.323 1.00 60.56 92 LYS A N 1
ATOM 709 C CA . LYS A 1 92 ? -36.373 -13.263 -65.633 1.00 60.56 92 LYS A CA 1
ATOM 710 C C . LYS A 1 92 ? -37.890 -13.115 -65.483 1.00 60.56 92 LYS A C 1
ATOM 712 O O . LYS A 1 92 ? -38.563 -14.110 -65.222 1.00 60.56 92 LYS A O 1
ATOM 717 N N . SER A 1 93 ? -38.435 -11.911 -65.667 1.00 57.00 93 SER A N 1
ATOM 718 C CA . SER A 1 93 ? -39.862 -11.782 -65.964 1.00 57.00 93 SER A CA 1
ATOM 719 C C . SER A 1 93 ? -40.059 -12.234 -67.406 1.00 57.00 93 SER A C 1
ATOM 721 O O . SER A 1 93 ? -39.680 -11.529 -68.340 1.00 57.00 93 SER A O 1
ATOM 723 N N . GLY A 1 94 ? -40.573 -13.447 -67.575 1.00 61.56 94 GLY A N 1
ATOM 724 C CA . GLY A 1 94 ? -41.075 -13.899 -68.862 1.00 61.56 94 GLY A CA 1
ATOM 725 C C . GLY A 1 94 ? -42.352 -13.145 -69.216 1.00 61.56 94 GLY A C 1
ATOM 726 O O . GLY A 1 94 ? -43.237 -12.984 -68.372 1.00 61.56 94 GLY A O 1
ATOM 727 N N . LYS A 1 95 ? -42.432 -12.709 -70.468 1.00 46.69 95 LYS A N 1
ATOM 728 C CA . LYS A 1 95 ? -43.675 -12.655 -71.222 1.00 46.69 95 LYS A CA 1
ATOM 729 C C . LYS A 1 95 ? -43.373 -13.141 -72.630 1.00 46.69 95 LYS A C 1
ATOM 731 O O . LYS A 1 95 ? -42.274 -12.794 -73.119 1.00 46.69 95 LYS A O 1
#